Protein AF-A0A8T3MC91-F1 (afdb_monomer_lite)

Sequence (57 aa):
LSGHDPDFSELLATLTGTPSLPMKKGAMARIDLVGGLEQGGGVLRWLLPPDLLPREA

Radius of gyration: 12.06 Å; chains: 1; bounding box: 28×19×37 Å

Foldseek 3Di:
DDDDPPVVQVLVCQCLVHPTDDADVVKDWDWDADPDSHGNRTDTPDIGHPVNDDDDD

Structure (mmCIF, N/CA/C/O backbone):
data_AF-A0A8T3MC91-F1
#
_entry.id   AF-A0A8T3MC91-F1
#
loop_
_atom_site.group_PDB
_atom_site.id
_atom_site.type_symbol
_atom_site.label_atom_id
_atom_site.label_alt_id
_atom_site.label_comp_id
_atom_site.label_asym_id
_atom_site.label_entity_id
_atom_site.label_seq_id
_atom_site.pdbx_PDB_ins_code
_atom_site.Cartn_x
_atom_site.Cartn_y
_atom_site.Cartn_z
_atom_site.occupancy
_atom_site.B_iso_or_equiv
_atom_site.auth_seq_id
_atom_site.auth_comp_id
_atom_site.auth_asym_id
_atom_site.auth_atom_id
_atom_site.pdbx_PDB_model_num
ATOM 1 N N . LEU A 1 1 ? -5.650 6.154 -5.869 1.00 78.06 1 LEU A N 1
ATOM 2 C CA . LEU A 1 1 ? -4.956 7.369 -5.386 1.00 78.06 1 LEU A CA 1
ATOM 3 C C . LEU A 1 1 ? -3.566 7.389 -6.008 1.00 78.06 1 LEU A C 1
ATOM 5 O O . LEU A 1 1 ? -2.994 6.318 -6.162 1.00 78.06 1 LEU A O 1
ATOM 9 N N . SER A 1 2 ? -3.055 8.561 -6.379 1.00 81.88 2 SER A N 1
ATOM 10 C CA . SER A 1 2 ? -1.645 8.759 -6.729 1.00 81.88 2 SER A CA 1
ATOM 11 C C . SER A 1 2 ? -1.093 9.757 -5.724 1.00 81.88 2 SER A C 1
ATOM 13 O O . SER A 1 2 ? -1.672 10.830 -5.579 1.00 81.88 2 SER A O 1
ATOM 15 N N . GLY A 1 3 ? -0.041 9.386 -5.003 1.00 86.81 3 GLY A N 1
ATOM 16 C CA . GLY A 1 3 ? 0.527 10.196 -3.930 1.00 86.81 3 GLY A CA 1
ATOM 17 C C . GLY A 1 3 ? 2.048 10.200 -3.963 1.00 86.81 3 GLY A C 1
ATOM 18 O O . GLY A 1 3 ? 2.668 9.503 -4.769 1.00 86.81 3 GLY A O 1
ATOM 19 N N . HIS A 1 4 ? 2.632 11.005 -3.084 1.00 89.56 4 HIS A N 1
ATOM 20 C CA . HIS A 1 4 ? 4.068 11.065 -2.858 1.00 89.56 4 HIS A CA 1
ATOM 21 C C . HIS A 1 4 ? 4.403 10.456 -1.500 1.00 89.56 4 HIS A C 1
ATOM 23 O O . HIS A 1 4 ? 3.592 10.483 -0.578 1.00 89.56 4 HIS A O 1
ATOM 29 N N . ASP A 1 5 ? 5.608 9.914 -1.381 1.00 88.38 5 ASP A N 1
ATOM 30 C CA . ASP A 1 5 ? 6.179 9.609 -0.076 1.00 88.38 5 ASP A CA 1
ATOM 31 C C . ASP A 1 5 ? 6.634 10.907 0.618 1.00 88.38 5 ASP A C 1
ATOM 33 O O . ASP A 1 5 ? 7.110 11.819 -0.071 1.00 88.38 5 ASP A O 1
ATOM 37 N N . PRO A 1 6 ? 6.521 11.000 1.956 1.00 91.50 6 PRO A N 1
ATOM 38 C CA . PRO A 1 6 ? 6.142 9.924 2.883 1.00 91.50 6 PRO A CA 1
ATOM 39 C C . PRO A 1 6 ? 4.627 9.717 3.051 1.00 91.50 6 PRO A C 1
ATOM 41 O O . PRO A 1 6 ? 4.226 8.635 3.478 1.00 91.50 6 PRO A O 1
ATOM 44 N N . ASP A 1 7 ? 3.796 10.693 2.667 1.00 91.56 7 ASP A N 1
ATOM 45 C CA . ASP A 1 7 ? 2.346 10.718 2.924 1.00 91.56 7 ASP A CA 1
ATOM 46 C C . ASP A 1 7 ? 1.642 9.422 2.507 1.00 91.56 7 ASP A C 1
ATOM 48 O O . ASP A 1 7 ? 0.756 8.917 3.198 1.00 91.56 7 ASP A O 1
ATOM 52 N N . PHE A 1 8 ? 2.037 8.859 1.363 1.00 92.38 8 PHE A N 1
ATOM 53 C CA . PHE A 1 8 ? 1.428 7.641 0.849 1.00 92.38 8 PHE A CA 1
ATOM 54 C C . PHE A 1 8 ? 1.801 6.408 1.681 1.00 92.38 8 PHE A C 1
ATOM 56 O O . PHE A 1 8 ? 0.913 5.645 2.060 1.00 92.38 8 PHE A O 1
ATOM 63 N N . SER A 1 9 ? 3.079 6.243 2.033 1.00 93.50 9 SER A N 1
ATOM 64 C CA . SER A 1 9 ? 3.525 5.176 2.940 1.00 93.50 9 SER A CA 1
ATOM 65 C C . SER A 1 9 ? 2.872 5.288 4.327 1.00 93.50 9 SER A C 1
ATOM 67 O O . SER A 1 9 ? 2.468 4.273 4.898 1.00 93.50 9 SER A O 1
ATOM 69 N N . GLU A 1 10 ? 2.709 6.503 4.856 1.00 94.88 10 GLU A N 1
ATOM 70 C CA . GLU A 1 10 ? 2.049 6.755 6.147 1.00 94.88 10 GLU A CA 1
ATOM 71 C C . GLU A 1 10 ? 0.547 6.450 6.110 1.00 94.88 10 GLU A C 1
ATOM 73 O O . GLU A 1 10 ? 0.010 5.819 7.029 1.00 94.88 10 GLU A O 1
ATOM 78 N N . LEU A 1 11 ? -0.136 6.835 5.027 1.00 93.38 11 LEU A N 1
ATOM 79 C CA . LEU A 1 11 ? -1.543 6.505 4.814 1.00 93.38 11 LEU A CA 1
ATOM 80 C C . LEU A 1 11 ? -1.747 4.992 4.769 1.00 93.38 11 LEU A C 1
ATOM 82 O O . LEU A 1 11 ? -2.638 4.476 5.442 1.00 93.38 11 LEU A O 1
ATOM 86 N N . LEU A 1 12 ? -0.936 4.267 3.992 1.00 94.38 12 LEU A N 1
ATOM 87 C CA . LEU A 1 12 ? -1.086 2.818 3.907 1.00 94.38 12 LEU A CA 1
ATOM 88 C C . LEU A 1 12 ? -0.800 2.147 5.249 1.00 94.38 12 LEU A C 1
ATOM 90 O O . LEU A 1 12 ? -1.598 1.309 5.652 1.00 94.38 12 LEU A O 1
ATOM 94 N N . ALA A 1 13 ? 0.260 2.553 5.957 1.00 95.81 13 ALA A N 1
ATOM 95 C CA . ALA A 1 13 ? 0.569 2.046 7.295 1.00 95.81 13 ALA A CA 1
ATOM 96 C C . ALA A 1 13 ? -0.600 2.267 8.273 1.00 95.81 13 ALA A C 1
ATOM 98 O O . ALA A 1 13 ? -0.983 1.360 9.012 1.00 95.81 13 ALA A O 1
ATOM 99 N N . THR A 1 14 ? -1.231 3.444 8.212 1.00 95.75 14 THR A N 1
ATOM 100 C CA . THR A 1 14 ? -2.425 3.773 9.003 1.00 95.75 14 THR A CA 1
ATOM 101 C C . THR A 1 14 ? -3.599 2.863 8.644 1.00 95.75 14 THR A C 1
ATOM 103 O O . THR A 1 14 ? -4.212 2.266 9.529 1.00 95.75 14 THR A O 1
ATOM 106 N N . LEU A 1 15 ? -3.902 2.700 7.355 1.00 95.31 15 LEU A N 1
ATOM 107 C CA . LEU A 1 15 ? -5.016 1.866 6.899 1.00 95.31 15 LEU A CA 1
ATOM 108 C C . LEU A 1 15 ? -4.809 0.384 7.228 1.00 95.31 15 LEU A C 1
ATOM 110 O O . LEU A 1 15 ? -5.773 -0.289 7.577 1.00 95.31 15 LEU A O 1
ATOM 114 N N . THR A 1 16 ? -3.578 -0.124 7.161 1.00 95.12 16 THR A N 1
ATOM 115 C CA . THR A 1 16 ? -3.261 -1.521 7.49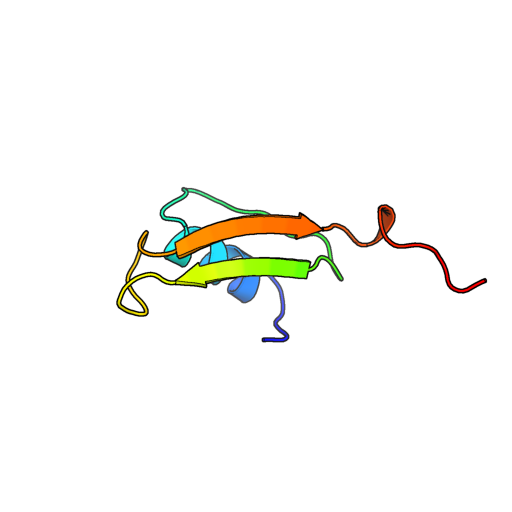7 1.00 95.12 16 THR A CA 1
ATOM 116 C C . THR A 1 16 ? -2.997 -1.751 8.981 1.00 95.12 16 THR A C 1
ATOM 118 O O . THR A 1 16 ? -2.827 -2.897 9.391 1.00 95.12 16 THR A O 1
ATOM 121 N N . GLY A 1 17 ? -2.934 -0.691 9.794 1.00 95.19 17 GLY A N 1
ATOM 122 C CA . GLY A 1 17 ? -2.619 -0.789 11.220 1.00 95.19 17 GLY A CA 1
ATOM 123 C C . GLY A 1 17 ? -1.201 -1.307 11.480 1.00 95.19 17 GLY A C 1
ATOM 124 O O . GLY A 1 17 ? -0.951 -1.941 12.504 1.00 95.19 17 GLY A O 1
ATOM 125 N N . THR A 1 18 ? -0.276 -1.085 10.543 1.00 94.94 18 THR A N 1
ATOM 126 C CA . THR A 1 18 ? 1.120 -1.517 10.664 1.00 94.94 18 THR A CA 1
ATOM 127 C C . THR A 1 18 ? 2.010 -0.349 11.088 1.00 94.94 18 THR A C 1
ATOM 129 O O . THR A 1 18 ? 1.717 0.796 10.753 1.00 94.94 18 THR A O 1
ATOM 132 N N . PRO A 1 19 ? 3.134 -0.599 11.789 1.00 94.38 19 PRO A N 1
ATOM 133 C CA . PRO A 1 19 ? 4.045 0.474 12.198 1.00 94.38 19 PRO A CA 1
ATOM 134 C C . PRO A 1 19 ? 4.668 1.228 11.018 1.00 94.38 19 PRO A C 1
ATOM 136 O O . PRO A 1 19 ? 4.977 2.410 11.123 1.00 94.38 19 PRO A O 1
ATOM 139 N N . SER A 1 20 ? 4.887 0.533 9.902 1.00 93.25 20 SER A N 1
ATOM 140 C CA . SER A 1 20 ? 5.390 1.113 8.662 1.00 93.25 20 SER A CA 1
ATOM 141 C C . SER A 1 20 ? 5.004 0.245 7.467 1.00 93.25 20 SER A C 1
ATOM 143 O O . SER A 1 20 ? 4.791 -0.966 7.597 1.00 93.25 20 SER A O 1
ATOM 145 N N . LEU A 1 21 ? 4.906 0.872 6.295 1.00 92.25 21 LEU A N 1
ATOM 146 C CA . LEU A 1 21 ? 4.740 0.185 5.019 1.00 92.25 21 LEU A CA 1
ATOM 147 C C . LEU A 1 21 ? 5.490 0.949 3.910 1.00 92.25 21 LEU A C 1
ATOM 149 O O . LEU A 1 21 ? 4.884 1.753 3.206 1.00 92.25 21 LEU A O 1
ATOM 153 N N . PRO A 1 22 ? 6.811 0.746 3.763 1.00 89.69 22 PRO A N 1
ATOM 154 C CA . PRO A 1 22 ? 7.606 1.512 2.811 1.00 89.69 22 PRO A CA 1
ATOM 155 C C . PRO A 1 22 ? 7.247 1.167 1.362 1.00 89.69 22 PRO A C 1
ATOM 157 O O . 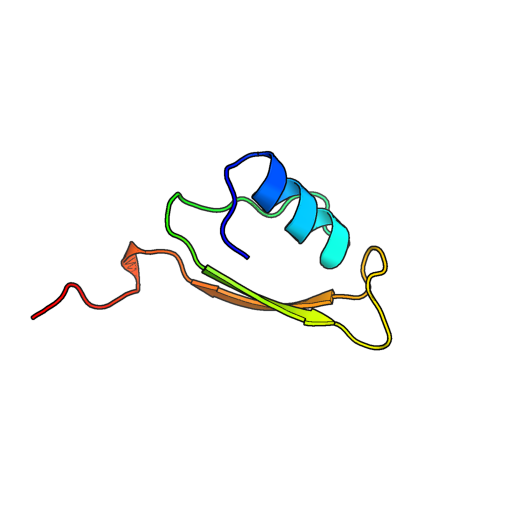PRO A 1 22 ? 7.250 -0.003 0.966 1.00 89.69 22 PRO A O 1
ATOM 160 N N . MET A 1 23 ? 7.011 2.195 0.549 1.00 90.06 23 MET A N 1
ATOM 161 C CA . MET A 1 23 ? 6.788 2.063 -0.889 1.00 90.06 23 MET A CA 1
ATOM 162 C C . MET A 1 23 ? 8.000 2.528 -1.699 1.00 90.06 23 MET A C 1
ATOM 164 O O . MET A 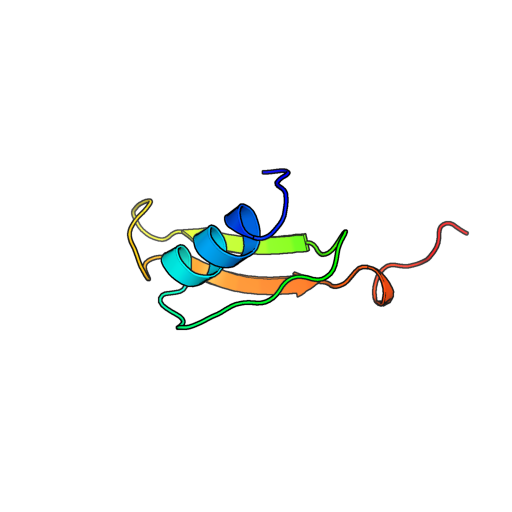1 23 ? 8.609 3.558 -1.428 1.00 90.06 23 MET A O 1
ATOM 168 N N . LYS A 1 24 ? 8.358 1.771 -2.744 1.00 89.88 24 LYS A N 1
ATOM 169 C CA . LYS A 1 24 ? 9.273 2.276 -3.778 1.00 89.88 24 LYS A CA 1
ATOM 170 C C . LYS A 1 24 ? 8.520 3.279 -4.657 1.00 89.88 24 LYS A C 1
ATOM 172 O O . LYS A 1 24 ? 7.337 3.085 -4.932 1.00 89.88 24 LYS A O 1
ATOM 177 N N . LYS A 1 25 ? 9.216 4.282 -5.202 1.00 90.06 25 LYS A N 1
ATOM 178 C CA . LYS A 1 25 ? 8.643 5.175 -6.223 1.00 90.06 25 LYS A CA 1
ATOM 179 C C . LYS A 1 25 ? 8.051 4.351 -7.370 1.00 90.06 25 LYS A C 1
ATOM 181 O O . LYS A 1 25 ? 8.743 3.514 -7.941 1.00 90.06 25 LYS A O 1
ATOM 186 N N . GLY A 1 26 ? 6.789 4.607 -7.710 1.00 90.81 26 GLY A N 1
ATOM 187 C CA . GLY A 1 26 ? 6.073 3.876 -8.761 1.00 90.81 26 GLY A CA 1
ATOM 188 C C . GLY A 1 26 ? 5.542 2.504 -8.336 1.00 90.81 26 GLY A C 1
ATOM 189 O O . GLY A 1 26 ? 5.008 1.787 -9.176 1.00 90.81 26 GLY A O 1
ATOM 190 N N . ALA A 1 27 ? 5.667 2.128 -7.060 1.00 93.06 27 ALA A N 1
ATOM 191 C CA . ALA A 1 27 ? 4.975 0.962 -6.533 1.00 93.06 27 ALA A CA 1
ATOM 192 C C . ALA A 1 27 ? 3.466 1.220 -6.457 1.00 93.06 27 ALA A C 1
ATOM 194 O O . ALA A 1 27 ? 3.009 2.341 -6.232 1.00 93.06 27 ALA A O 1
ATOM 195 N N . MET A 1 28 ? 2.692 0.152 -6.603 1.00 94.06 28 MET A N 1
ATOM 196 C CA . MET A 1 28 ? 1.244 0.164 -6.450 1.00 94.06 28 MET A CA 1
ATOM 197 C C . MET A 1 28 ? 0.845 -0.722 -5.279 1.00 94.06 28 MET A C 1
ATOM 199 O O . MET A 1 28 ? 1.425 -1.782 -5.072 1.00 94.06 28 MET A O 1
ATOM 203 N N . ALA A 1 29 ? -0.180 -0.323 -4.539 1.00 94.75 29 ALA A N 1
ATOM 204 C CA . ALA A 1 29 ? -0.762 -1.145 -3.490 1.00 94.75 29 ALA A CA 1
ATOM 205 C C . ALA A 1 29 ? -2.275 -1.216 -3.666 1.00 94.75 29 ALA A C 1
ATOM 207 O O . ALA A 1 29 ? -2.911 -0.231 -4.051 1.00 94.75 29 ALA A O 1
ATOM 208 N N . ARG A 1 30 ? -2.851 -2.370 -3.337 1.00 95.44 30 ARG A N 1
ATOM 209 C CA . ARG A 1 30 ? -4.293 -2.516 -3.165 1.00 95.44 30 ARG A CA 1
ATOM 210 C C . ARG A 1 30 ? -4.592 -2.864 -1.729 1.00 95.44 30 ARG A C 1
ATOM 212 O O . ARG A 1 30 ? -4.183 -3.915 -1.236 1.00 95.44 30 ARG A O 1
ATOM 219 N N . ILE A 1 31 ? -5.366 -1.988 -1.112 1.00 95.19 31 ILE A N 1
ATOM 220 C CA . ILE A 1 31 ? -5.972 -2.201 0.189 1.00 95.19 31 ILE A CA 1
ATOM 221 C C . ILE A 1 31 ? -7.472 -2.330 -0.036 1.00 95.19 31 ILE A C 1
ATOM 223 O O . ILE A 1 31 ? -8.086 -1.449 -0.637 1.00 95.19 31 ILE A O 1
ATOM 227 N N . ASP A 1 32 ? -8.046 -3.427 0.441 1.00 95.50 32 ASP A N 1
ATOM 228 C CA . ASP A 1 32 ? -9.494 -3.565 0.530 1.00 95.50 32 ASP A CA 1
ATOM 229 C C . ASP A 1 32 ? -9.937 -3.000 1.889 1.00 95.50 32 ASP A C 1
ATOM 231 O O . ASP A 1 32 ? -9.388 -3.379 2.923 1.00 95.50 32 ASP A O 1
ATOM 235 N N . LEU A 1 33 ? -10.909 -2.087 1.893 1.00 92.94 33 LEU A N 1
ATOM 236 C CA . LEU A 1 33 ? -11.470 -1.495 3.110 1.00 92.94 33 LEU A CA 1
ATOM 237 C C . LEU A 1 33 ? -12.772 -2.213 3.466 1.00 92.94 33 LEU A C 1
ATOM 239 O O . LEU A 1 33 ? -13.680 -2.286 2.635 1.00 92.94 33 LEU A O 1
ATOM 243 N N . VAL A 1 34 ? -12.875 -2.739 4.687 1.00 83.81 34 VAL A N 1
ATOM 244 C CA . VAL A 1 34 ? -14.098 -3.400 5.161 1.00 83.81 34 VAL A CA 1
ATOM 245 C C . VAL A 1 34 ? -14.859 -2.443 6.073 1.00 83.81 34 VAL A C 1
ATOM 247 O O . VAL A 1 34 ? -14.351 -2.007 7.099 1.00 83.81 34 VAL A O 1
ATOM 250 N N . GLY A 1 35 ? -16.093 -2.108 5.694 1.00 83.62 35 GLY A N 1
ATOM 251 C CA . GLY A 1 35 ? -16.972 -1.221 6.462 1.00 83.62 35 GLY A CA 1
ATOM 252 C C . GLY A 1 35 ? -16.719 0.271 6.225 1.00 83.62 35 GLY A C 1
ATOM 253 O O . GLY A 1 35 ? -17.658 0.979 5.869 1.00 83.62 35 GLY A O 1
ATOM 254 N N . GLY A 1 36 ? -15.478 0.747 6.369 1.00 83.31 36 GLY A N 1
ATOM 255 C CA . GLY A 1 36 ? -15.160 2.175 6.269 1.00 83.31 36 GLY A CA 1
ATOM 256 C C . GLY A 1 36 ? -13.667 2.513 6.256 1.00 83.31 36 GLY A C 1
ATOM 257 O O . GLY A 1 36 ? -12.806 1.637 6.195 1.00 83.31 36 GLY A O 1
ATOM 258 N N . LEU A 1 37 ? -13.376 3.814 6.277 1.00 87.00 37 LEU A N 1
ATOM 259 C CA . LEU A 1 37 ? -12.028 4.387 6.231 1.00 87.00 37 LEU A CA 1
ATOM 260 C C . LEU A 1 37 ? -11.508 4.583 7.665 1.00 87.00 37 LEU A C 1
ATOM 262 O O . LEU A 1 37 ? -11.420 5.698 8.165 1.00 87.00 37 LEU A O 1
ATOM 266 N N . GLU A 1 38 ? -11.219 3.466 8.328 1.00 91.69 38 GLU A N 1
ATOM 267 C CA . GLU A 1 38 ? -10.773 3.409 9.725 1.00 91.69 38 GLU A CA 1
ATOM 268 C C . GLU A 1 38 ? -9.312 2.952 9.818 1.00 91.69 38 GLU A C 1
ATOM 270 O O . GLU A 1 38 ? -8.828 2.178 8.982 1.00 91.69 38 GLU A O 1
ATOM 275 N N . GLN A 1 39 ? -8.603 3.393 10.859 1.00 93.69 39 GLN A N 1
ATOM 276 C CA . GLN A 1 39 ? -7.241 2.929 11.130 1.00 93.69 39 GLN A CA 1
ATOM 277 C C . GLN A 1 39 ? -7.235 1.412 11.374 1.00 93.69 39 GLN A C 1
ATOM 279 O O . GLN A 1 39 ? -8.016 0.898 12.172 1.00 93.69 39 GLN A O 1
ATOM 284 N N . GLY A 1 40 ? -6.364 0.684 10.675 1.00 94.56 40 GLY A N 1
ATOM 285 C CA . GLY A 1 40 ? -6.302 -0.780 10.740 1.00 94.56 40 GLY A CA 1
ATOM 286 C C . GLY A 1 40 ? -7.484 -1.521 10.102 1.00 94.56 40 GLY A C 1
ATOM 287 O O . GLY A 1 40 ? -7.510 -2.749 10.141 1.00 94.56 40 GLY A O 1
ATOM 288 N N . GLY A 1 41 ? -8.451 -0.816 9.503 1.00 94.81 41 GLY A N 1
ATOM 289 C CA . GLY 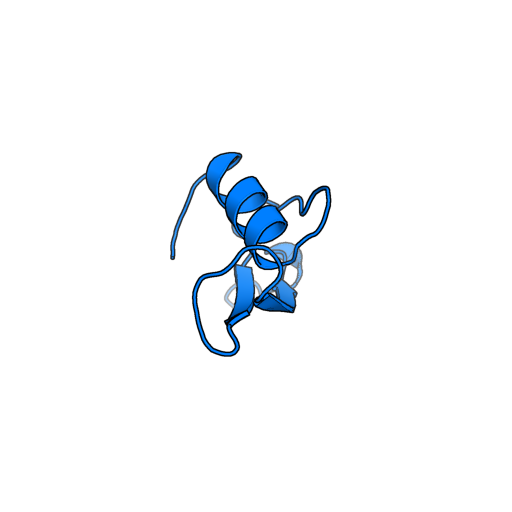A 1 41 ? -9.613 -1.417 8.833 1.00 94.81 41 GLY A CA 1
ATOM 290 C C . GLY A 1 41 ? -9.331 -1.934 7.415 1.00 94.81 41 GLY A C 1
ATOM 291 O O . GLY A 1 41 ? -10.215 -2.499 6.765 1.00 94.81 41 GLY A O 1
ATOM 292 N N . GLY A 1 42 ? -8.116 -1.716 6.912 1.00 95.31 42 GLY A N 1
ATOM 293 C CA . GLY A 1 42 ? -7.683 -2.083 5.573 1.00 95.31 42 GLY A CA 1
ATOM 294 C C . GLY A 1 42 ? -6.901 -3.392 5.522 1.00 95.31 42 GLY A C 1
ATOM 295 O O . GLY A 1 42 ? -5.968 -3.622 6.287 1.00 95.31 42 GLY A O 1
ATOM 296 N N . VAL A 1 43 ? -7.221 -4.231 4.538 1.00 95.50 43 VAL A N 1
ATOM 297 C CA . VAL A 1 43 ? -6.484 -5.463 4.236 1.00 95.50 43 VAL A CA 1
ATOM 298 C C . VAL A 1 43 ? -5.60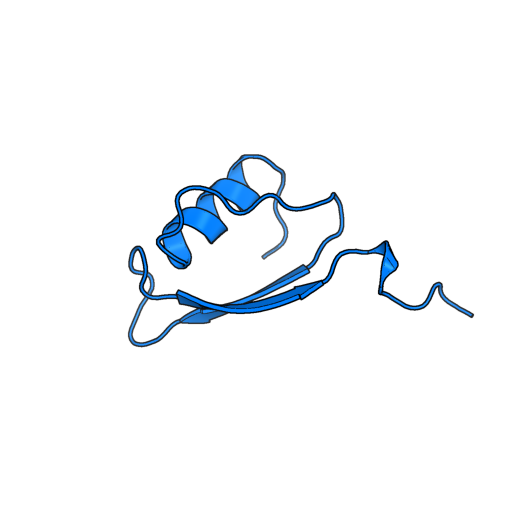0 -5.243 3.015 1.00 95.50 43 VAL A C 1
ATOM 300 O O . VAL A 1 43 ? -6.102 -5.074 1.902 1.00 95.50 43 VAL A O 1
ATOM 303 N N . LEU A 1 44 ? -4.277 -5.299 3.196 1.00 95.38 44 LEU A N 1
ATOM 304 C CA . LEU A 1 44 ? -3.325 -5.274 2.085 1.00 95.38 44 LEU A CA 1
ATOM 305 C C . LEU A 1 44 ? -3.453 -6.557 1.255 1.00 95.38 44 LEU A C 1
ATOM 307 O O . LEU A 1 44 ? -3.088 -7.642 1.701 1.00 95.38 44 LEU A O 1
ATOM 311 N N . ARG A 1 45 ? -3.963 -6.435 0.028 1.00 96.12 45 ARG A N 1
ATOM 312 C CA . ARG A 1 45 ? -4.097 -7.558 -0.912 1.00 96.12 45 ARG A CA 1
ATOM 313 C C . ARG A 1 45 ? -2.816 -7.804 -1.686 1.00 96.12 45 ARG A C 1
ATOM 315 O O . ARG A 1 45 ? -2.462 -8.952 -1.934 1.00 96.12 45 ARG A O 1
ATOM 322 N N . TRP A 1 46 ? -2.157 -6.725 -2.093 1.00 95.38 46 TRP A N 1
ATOM 323 C CA . TRP A 1 46 ? -0.866 -6.772 -2.760 1.00 95.38 46 TRP A CA 1
ATOM 324 C C . TRP A 1 46 ? -0.157 -5.427 -2.672 1.00 95.38 46 TRP A C 1
ATOM 326 O O . TRP A 1 46 ? -0.788 -4.368 -2.660 1.00 95.38 46 TRP A O 1
ATOM 336 N N . LEU A 1 47 ? 1.170 -5.509 -2.658 1.00 93.94 47 LEU A N 1
ATOM 337 C CA . LEU A 1 47 ? 2.104 -4.411 -2.841 1.00 93.94 47 LEU A CA 1
ATOM 338 C C . LEU A 1 47 ? 3.020 -4.808 -3.998 1.00 93.94 47 LEU A C 1
ATOM 340 O O . LEU A 1 47 ? 3.786 -5.763 -3.892 1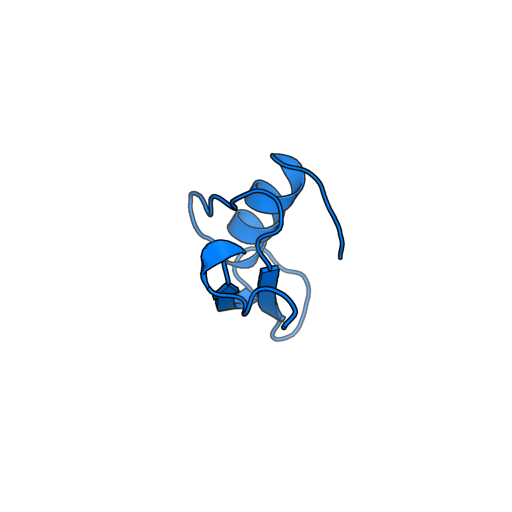.00 93.94 47 LEU A O 1
ATOM 344 N N . LEU A 1 48 ? 2.887 -4.105 -5.114 1.00 94.06 48 LEU A N 1
ATOM 345 C CA . LEU A 1 48 ? 3.565 -4.395 -6.364 1.00 94.06 48 LEU A CA 1
ATOM 346 C C . LEU A 1 48 ? 4.621 -3.318 -6.632 1.00 94.06 48 LEU A C 1
ATOM 348 O O . LEU A 1 48 ? 4.267 -2.202 -7.020 1.00 94.06 48 LEU A O 1
ATOM 352 N N . PRO A 1 49 ? 5.910 -3.606 -6.409 1.00 91.94 49 PRO A N 1
ATOM 353 C CA . PRO A 1 49 ? 6.979 -2.703 -6.798 1.00 91.94 49 PRO A CA 1
ATOM 354 C C . PRO A 1 49 ? 7.141 -2.667 -8.333 1.00 91.94 49 PRO A C 1
ATOM 356 O O . PRO A 1 49 ? 6.774 -3.620 -9.025 1.00 91.94 49 PRO A O 1
ATOM 359 N N . PRO A 1 50 ? 7.678 -1.565 -8.888 1.00 91.19 50 PRO A N 1
ATOM 360 C CA . PRO A 1 50 ? 7.717 -1.343 -10.337 1.00 91.19 50 PRO A CA 1
ATOM 361 C C . PRO A 1 50 ? 8.634 -2.319 -11.087 1.00 91.19 50 PRO A C 1
ATOM 363 O O . PRO A 1 50 ? 8.470 -2.521 -12.282 1.00 91.19 50 PRO A O 1
ATOM 366 N N . ASP A 1 51 ? 9.598 -2.930 -10.399 1.00 90.94 51 ASP A N 1
ATOM 367 C CA . ASP A 1 51 ? 10.523 -3.927 -10.945 1.00 90.94 51 ASP A CA 1
ATOM 368 C C . ASP A 1 51 ? 9.863 -5.289 -11.222 1.00 90.94 51 ASP A C 1
ATOM 370 O O . ASP A 1 51 ? 10.433 -6.088 -11.961 1.00 90.94 51 ASP A O 1
ATOM 374 N N . LEU A 1 52 ? 8.665 -5.541 -10.679 1.00 90.62 52 LEU A N 1
ATOM 375 C CA . LEU A 1 52 ? 7.864 -6.737 -10.968 1.00 90.62 52 LEU A CA 1
ATOM 376 C C . LEU A 1 52 ? 6.857 -6.541 -12.109 1.00 90.62 52 LEU A C 1
ATOM 378 O O . LEU A 1 52 ? 6.202 -7.501 -12.517 1.00 90.62 52 LEU A O 1
ATOM 382 N N . LEU A 1 53 ? 6.715 -5.317 -12.624 1.00 86.38 53 LEU A N 1
ATOM 383 C CA . LEU A 1 53 ? 5.894 -5.054 -13.799 1.00 86.38 53 LEU A CA 1
ATOM 384 C C . LEU A 1 53 ? 6.688 -5.393 -15.064 1.00 86.38 53 LEU A C 1
ATOM 386 O O . LEU A 1 53 ? 7.886 -5.096 -15.132 1.00 86.38 53 LEU A O 1
ATOM 390 N N . PRO A 1 54 ? 6.047 -5.982 -16.088 1.00 83.62 54 PRO A N 1
ATOM 391 C CA . PRO A 1 54 ? 6.683 -6.108 -17.386 1.00 83.62 54 PRO A CA 1
ATOM 392 C C . PRO A 1 54 ? 7.085 -4.712 -17.864 1.00 83.62 54 PRO A C 1
ATOM 394 O O . PRO A 1 54 ? 6.287 -3.774 -17.828 1.00 83.62 54 PRO A O 1
ATOM 397 N N . ARG A 1 55 ? 8.338 -4.572 -18.300 1.00 77.94 55 ARG A N 1
ATOM 398 C CA . ARG A 1 55 ? 8.720 -3.412 -19.105 1.00 77.94 55 ARG A CA 1
ATOM 399 C C . ARG A 1 55 ? 7.916 -3.514 -20.397 1.00 77.94 55 ARG A C 1
ATOM 401 O O . ARG A 1 55 ? 7.781 -4.623 -20.911 1.00 77.94 55 ARG A O 1
ATOM 408 N N . GLU A 1 56 ? 7.342 -2.403 -20.855 1.00 72.38 56 GLU A N 1
ATOM 409 C CA . GLU A 1 56 ? 6.653 -2.362 -22.149 1.00 72.38 56 GLU A CA 1
ATOM 410 C C . GLU A 1 56 ? 7.524 -3.073 -23.200 1.00 72.38 56 GLU A C 1
ATOM 412 O O . GLU A 1 56 ? 8.734 -2.831 -23.260 1.00 72.38 56 GLU A O 1
ATOM 417 N N . ALA A 1 57 ? 6.921 -4.033 -23.908 1.00 56.72 57 ALA A N 1
ATOM 418 C CA . ALA A 1 57 ? 7.574 -4.798 -24.967 1.00 56.72 57 ALA A CA 1
ATOM 419 C C . ALA A 1 57 ? 7.763 -3.942 -26.222 1.00 56.72 57 ALA A C 1
ATOM 421 O O . ALA A 1 57 ? 6.853 -3.132 -26.512 1.00 56.72 57 ALA A O 1
#

pLDDT: mean 90.52, std 6.8, range [56.72, 96.12]

Secondary structure (DSSP, 8-state):
----TTHHHHHHHHHHT-S-----TT-EEEEEESSSS-TT-EEEEEEE-GGGSPP--